Protein AF-A0AB37HL88-F1 (afdb_monomer)

Solvent-accessible surface area (backbone atoms only — not comparable to full-atom values): 4069 Å² total; per-residue (Å²): 129,68,66,65,59,58,53,51,53,55,50,57,70,48,38,36,44,39,61,53,48,11,64,77,67,70,43,97,42,36,64,63,44,50,48,35,42,76,70,65,66,39,71,58,48,51,80,38,83,86,46,91,82,44,55,54,44,28,53,51,91,59,82,57,72,83,84,107

Structure (mmCIF, N/CA/C/O backbone):
data_AF-A0AB37HL88-F1
#
_entry.id   AF-A0AB37HL88-F1
#
loop_
_atom_site.group_PDB
_atom_site.id
_atom_site.type_symbol
_atom_site.label_atom_id
_atom_site.label_alt_id
_atom_site.label_comp_id
_atom_site.label_asym_id
_atom_site.label_entity_id
_atom_site.label_seq_id
_atom_site.pdbx_PDB_ins_code
_atom_site.Cartn_x
_atom_site.Cartn_y
_atom_site.Cartn_z
_atom_site.occupancy
_atom_site.B_iso_or_equiv
_atom_site.auth_seq_id
_atom_site.auth_comp_id
_atom_site.auth_asym_id
_atom_site.auth_atom_id
_atom_site.pdbx_PDB_model_num
ATOM 1 N N . MET A 1 1 ? -4.996 3.721 29.180 1.00 58.31 1 MET A N 1
ATOM 2 C CA . MET A 1 1 ? -4.381 3.775 27.832 1.00 58.31 1 MET A CA 1
ATOM 3 C C . MET A 1 1 ? -5.471 4.189 26.855 1.00 58.31 1 MET A C 1
ATOM 5 O O . MET A 1 1 ? -6.550 3.624 26.932 1.00 58.31 1 MET A O 1
ATOM 9 N N . ASN A 1 2 ? -5.252 5.212 26.026 1.00 76.12 2 ASN A N 1
ATOM 10 C CA . ASN A 1 2 ? -6.275 5.708 25.098 1.00 76.12 2 ASN A CA 1
ATOM 11 C C . ASN A 1 2 ? -6.506 4.650 24.000 1.00 76.12 2 ASN A C 1
ATOM 13 O O . ASN A 1 2 ? -5.610 4.452 23.180 1.00 76.12 2 ASN A O 1
ATOM 17 N N . ASN A 1 3 ? -7.639 3.935 24.031 1.00 85.69 3 ASN A N 1
ATOM 18 C CA . ASN A 1 3 ? -7.911 2.747 23.200 1.00 85.69 3 ASN A CA 1
ATOM 19 C C . ASN A 1 3 ? -7.645 3.001 21.701 1.00 85.69 3 ASN A C 1
ATOM 21 O O . ASN A 1 3 ? -6.994 2.207 21.024 1.00 85.69 3 ASN A O 1
ATOM 25 N N . TYR A 1 4 ? -7.998 4.198 21.229 1.00 93.44 4 TYR A N 1
ATOM 26 C CA . TYR A 1 4 ? -7.776 4.627 19.849 1.00 93.44 4 TYR A CA 1
ATOM 27 C C . TYR A 1 4 ? -6.304 4.651 19.428 1.00 93.44 4 TYR A C 1
ATOM 29 O O . TYR A 1 4 ? -5.991 4.388 18.271 1.00 93.44 4 TYR A O 1
ATOM 37 N N . LYS A 1 5 ? -5.367 4.940 20.342 1.00 94.88 5 LYS A N 1
ATOM 38 C CA . LYS A 1 5 ? -3.935 4.942 20.009 1.00 94.88 5 LYS A CA 1
ATOM 39 C C . LYS A 1 5 ? -3.472 3.537 19.624 1.00 94.88 5 LYS A C 1
ATOM 41 O O . LYS A 1 5 ? -2.810 3.375 18.602 1.00 94.88 5 LYS A O 1
ATOM 46 N N . THR A 1 6 ? -3.858 2.538 20.415 1.00 95.50 6 THR A N 1
ATOM 47 C CA . THR A 1 6 ? -3.526 1.131 20.167 1.00 95.50 6 THR A CA 1
ATOM 48 C C . THR A 1 6 ? -4.158 0.640 18.866 1.00 95.50 6 THR A C 1
ATOM 50 O O . THR A 1 6 ? -3.495 -0.012 18.061 1.00 95.50 6 THR A O 1
ATOM 53 N N . GLU A 1 7 ? -5.420 0.991 18.615 1.00 96.12 7 GLU A N 1
ATOM 54 C CA . GLU A 1 7 ? -6.113 0.646 17.368 1.00 96.12 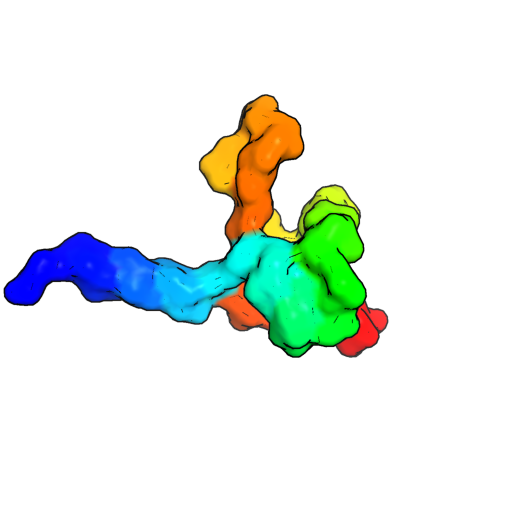7 GLU A CA 1
ATOM 55 C C . GLU A 1 7 ? -5.426 1.263 16.143 1.00 96.12 7 GLU A C 1
ATOM 57 O O . GLU A 1 7 ? -5.139 0.557 15.174 1.00 96.12 7 GLU A O 1
ATOM 62 N N . ILE A 1 8 ? -5.070 2.551 16.206 1.00 95.88 8 ILE A N 1
ATOM 63 C CA . ILE A 1 8 ? -4.340 3.241 15.132 1.00 95.88 8 ILE A CA 1
ATOM 64 C C . ILE A 1 8 ? -2.976 2.587 14.887 1.00 95.88 8 ILE A C 1
ATOM 66 O O . ILE A 1 8 ? -2.580 2.404 13.735 1.00 95.88 8 ILE A O 1
ATOM 70 N N . GLU A 1 9 ? -2.245 2.214 15.939 1.00 95.94 9 GLU A N 1
ATOM 71 C CA . GLU A 1 9 ? -0.968 1.504 15.807 1.00 95.94 9 GLU A CA 1
ATOM 72 C C . GLU A 1 9 ? -1.140 0.135 15.136 1.00 95.94 9 GLU A C 1
ATOM 74 O O . GLU A 1 9 ? -0.355 -0.219 14.253 1.00 95.9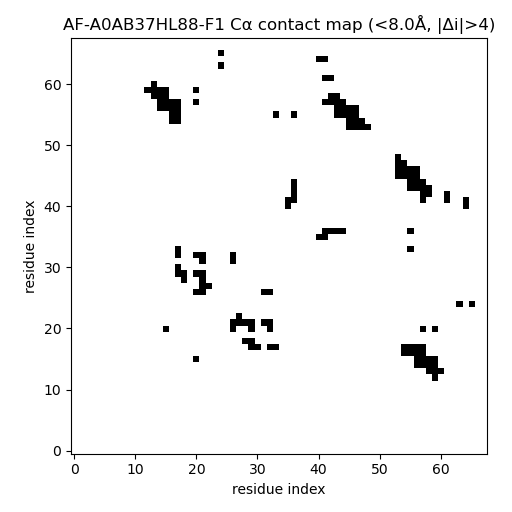4 9 GLU A O 1
ATOM 79 N N . ASN A 1 10 ? -2.191 -0.607 15.484 1.00 95.94 10 ASN A N 1
ATOM 80 C CA . ASN A 1 10 ? -2.501 -1.892 14.859 1.00 95.94 10 ASN A CA 1
ATOM 81 C C . ASN A 1 10 ? -2.855 -1.742 13.375 1.00 95.94 10 ASN A C 1
ATOM 83 O O . ASN A 1 10 ? -2.385 -2.532 12.556 1.00 95.94 10 ASN A O 1
ATOM 87 N N . VAL A 1 11 ? -3.626 -0.715 13.006 1.00 95.69 11 VAL A N 1
ATOM 88 C CA . VAL A 1 11 ? -3.925 -0.407 11.598 1.00 95.69 11 VAL A CA 1
ATOM 89 C C . VAL A 1 11 ? -2.644 -0.047 10.846 1.00 95.69 11 VAL A C 1
ATOM 91 O O . VAL A 1 11 ? -2.376 -0.624 9.795 1.00 95.69 11 VAL A O 1
ATOM 94 N N . ARG A 1 12 ? -1.798 0.831 11.404 1.00 95.12 12 ARG A N 1
ATOM 95 C CA . ARG A 1 12 ? -0.527 1.259 10.786 1.00 95.12 12 ARG A CA 1
ATOM 96 C C . ARG A 1 12 ? 0.437 0.109 10.499 1.00 95.12 12 ARG A C 1
ATOM 98 O O . ARG A 1 12 ? 1.214 0.213 9.557 1.00 95.12 12 ARG A O 1
ATOM 105 N N . LYS A 1 13 ? 0.393 -0.978 11.276 1.00 96.25 13 LYS A N 1
ATOM 106 C CA . LYS A 1 13 ? 1.187 -2.190 11.010 1.00 96.25 13 LYS A CA 1
ATOM 107 C C . LYS A 1 13 ? 0.666 -2.997 9.821 1.00 96.25 13 LYS A C 1
ATOM 109 O O . LYS A 1 13 ? 1.446 -3.700 9.201 1.00 96.25 13 LYS A O 1
ATOM 114 N N . LYS A 1 14 ? -0.623 -2.905 9.492 1.00 97.31 14 LYS A N 1
ATOM 115 C CA . LYS A 1 14 ? -1.265 -3.702 8.432 1.00 97.31 14 LYS A CA 1
ATOM 1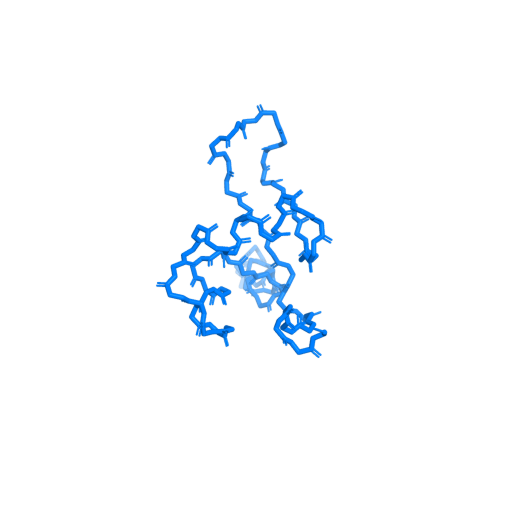16 C C . LYS A 1 14 ? -1.305 -3.001 7.080 1.00 97.31 14 LYS A C 1
ATOM 118 O O . LYS A 1 14 ? -1.526 -3.656 6.065 1.00 97.31 14 LYS A O 1
ATOM 123 N N . ILE A 1 15 ? -1.101 -1.686 7.057 1.00 97.62 15 ILE A N 1
ATOM 124 C CA . ILE A 1 15 ? -1.177 -0.877 5.841 1.00 97.62 15 ILE A CA 1
ATOM 125 C C . ILE A 1 15 ? 0.130 -0.144 5.555 1.00 97.62 15 ILE A C 1
ATOM 127 O O . ILE A 1 15 ? 0.994 0.021 6.417 1.00 97.62 15 ILE A O 1
ATOM 131 N N . MET A 1 16 ? 0.258 0.342 4.330 1.00 96.88 16 MET A N 1
ATOM 132 C CA . MET A 1 16 ? 1.329 1.230 3.922 1.00 96.88 16 MET A CA 1
ATOM 133 C C . MET A 1 16 ? 0.863 2.216 2.855 1.00 96.88 16 MET A C 1
ATOM 135 O O . MET A 1 16 ? -0.088 1.980 2.111 1.00 96.88 16 MET A O 1
ATOM 139 N N . SER A 1 17 ? 1.557 3.346 2.784 1.00 97.12 17 SER A N 1
ATOM 140 C CA . S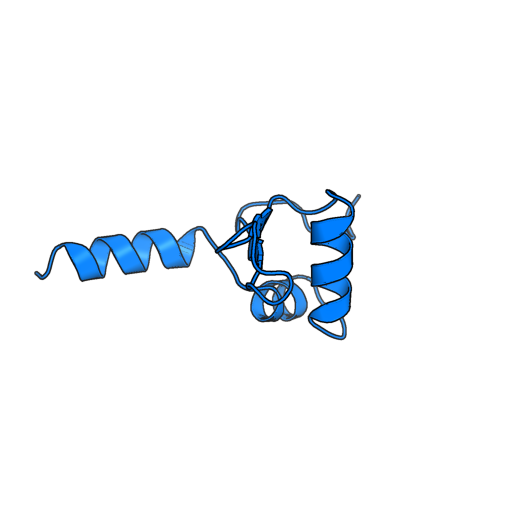ER A 1 17 ? 1.413 4.309 1.692 1.00 97.12 17 SER A CA 1
ATOM 141 C C . SER A 1 17 ? 2.199 3.870 0.452 1.00 97.12 17 SER A C 1
ATOM 143 O O . SER A 1 17 ? 3.152 3.097 0.539 1.00 97.12 17 SER A O 1
ATOM 145 N N . THR A 1 18 ? 1.883 4.459 -0.702 1.00 96.88 18 THR A N 1
ATOM 146 C CA . THR A 1 18 ? 2.655 4.279 -1.953 1.00 96.88 18 THR A CA 1
ATOM 147 C C . THR A 1 18 ? 4.138 4.641 -1.817 1.00 96.88 18 THR A C 1
ATOM 149 O O . THR A 1 18 ? 4.981 4.021 -2.457 1.00 96.88 18 THR A O 1
ATOM 152 N N . ASN A 1 19 ? 4.479 5.603 -0.951 1.00 97.06 19 ASN A N 1
ATOM 153 C CA . ASN A 1 19 ? 5.867 5.954 -0.639 1.00 97.06 19 ASN A CA 1
ATOM 154 C C . ASN A 1 19 ? 6.592 4.845 0.131 1.00 97.06 19 ASN A C 1
ATOM 156 O O . ASN A 1 19 ? 7.744 4.545 -0.168 1.00 97.06 19 ASN A O 1
ATOM 160 N N . GLN A 1 20 ? 5.940 4.272 1.146 1.00 96.88 20 GLN A N 1
ATOM 161 C CA . GLN A 1 20 ? 6.513 3.178 1.934 1.00 96.88 20 GLN A CA 1
ATOM 162 C C . GLN A 1 20 ? 6.684 1.932 1.070 1.00 96.88 20 GLN A C 1
ATOM 164 O O . GLN A 1 20 ? 7.783 1.396 1.009 1.00 96.88 20 GLN A O 1
ATOM 169 N N . ALA A 1 21 ? 5.652 1.565 0.310 1.00 96.94 21 ALA A N 1
ATOM 170 C CA . ALA A 1 21 ? 5.714 0.470 -0.649 1.00 96.94 21 ALA A CA 1
ATOM 171 C C . ALA A 1 21 ? 6.844 0.659 -1.676 1.00 96.94 21 ALA A C 1
ATOM 173 O O . ALA A 1 21 ? 7.578 -0.279 -1.960 1.00 96.94 21 ALA A O 1
ATOM 174 N N . ALA A 1 22 ? 7.049 1.879 -2.194 1.00 96.81 22 ALA A N 1
ATOM 175 C CA . ALA A 1 22 ? 8.146 2.144 -3.125 1.00 96.81 22 ALA A CA 1
ATOM 176 C C . ALA A 1 22 ? 9.522 1.889 -2.494 1.00 96.81 22 ALA A C 1
ATOM 178 O O . ALA A 1 22 ? 10.377 1.281 -3.132 1.00 96.81 22 ALA A O 1
ATOM 179 N N . LYS A 1 23 ? 9.721 2.295 -1.235 1.00 96.12 23 LYS A N 1
ATOM 180 C CA . LYS A 1 23 ? 10.964 2.030 -0.497 1.00 96.12 23 LYS A CA 1
ATOM 181 C C . LYS A 1 23 ? 11.153 0.538 -0.220 1.00 96.12 23 LYS A C 1
ATOM 183 O O . LYS A 1 23 ? 12.230 0.015 -0.471 1.00 96.12 23 LYS A O 1
ATOM 188 N N . GLU A 1 24 ? 10.113 -0.135 0.266 1.00 95.25 24 GLU A N 1
ATOM 189 C CA . GLU A 1 24 ? 10.169 -1.544 0.679 1.00 95.25 24 GLU A CA 1
ATOM 190 C C . GLU A 1 24 ? 10.317 -2.505 -0.510 1.00 95.25 24 GLU A C 1
ATOM 192 O O . GLU A 1 24 ? 11.041 -3.490 -0.420 1.00 95.25 24 GLU A O 1
ATOM 197 N N . TRP A 1 25 ? 9.699 -2.198 -1.653 1.00 95.31 25 TRP A N 1
ATOM 198 C CA . TRP A 1 25 ? 9.768 -3.014 -2.874 1.00 95.31 25 TRP A CA 1
ATOM 199 C C . TRP A 1 25 ? 10.838 -2.545 -3.880 1.00 95.31 25 TRP A C 1
ATOM 201 O O . TRP A 1 25 ? 10.958 -3.082 -4.991 1.00 95.31 25 TRP A O 1
ATOM 211 N N . GLY A 1 26 ? 11.606 -1.507 -3.533 1.00 95.06 26 GLY A N 1
ATOM 212 C CA . GLY A 1 26 ? 12.687 -0.961 -4.357 1.00 95.06 26 GLY A CA 1
ATOM 213 C C . GLY A 1 26 ? 12.226 -0.307 -5.666 1.00 95.06 26 GLY A C 1
ATOM 214 O O . GLY A 1 26 ? 12.880 -0.463 -6.698 1.00 95.06 26 GLY A O 1
ATOM 215 N N . TYR A 1 27 ? 11.072 0.361 -5.689 1.00 94.81 27 TYR A N 1
ATOM 216 C CA . TYR A 1 27 ? 10.669 1.205 -6.821 1.00 94.81 27 TYR A CA 1
ATOM 217 C C . TYR A 1 27 ? 11.320 2.585 -6.719 1.00 94.81 27 TYR A C 1
ATOM 219 O O . TYR A 1 27 ? 11.392 3.170 -5.642 1.00 94.81 27 TYR A O 1
ATOM 227 N N . ALA A 1 28 ? 11.730 3.142 -7.862 1.00 91.94 28 ALA A N 1
ATOM 228 C CA . ALA A 1 28 ? 12.390 4.448 -7.923 1.00 91.94 28 ALA A CA 1
ATOM 229 C C . ALA A 1 28 ? 11.515 5.597 -7.388 1.00 91.94 28 ALA A C 1
ATOM 231 O O . ALA A 1 28 ? 12.025 6.578 -6.855 1.00 91.94 28 ALA A O 1
ATOM 232 N N . ASN A 1 29 ? 10.190 5.490 -7.531 1.00 94.25 29 ASN A N 1
ATOM 233 C CA . ASN A 1 29 ? 9.243 6.484 -7.043 1.00 94.25 29 ASN A CA 1
ATOM 234 C C . ASN A 1 29 ? 7.874 5.865 -6.719 1.00 94.25 29 ASN A C 1
ATOM 236 O O . ASN A 1 29 ? 7.527 4.764 -7.152 1.00 94.25 29 ASN A O 1
ATOM 240 N N . LYS A 1 30 ? 7.067 6.628 -5.977 1.00 95.94 30 LYS A N 1
ATOM 241 C CA . LYS A 1 30 ? 5.695 6.267 -5.595 1.00 95.94 30 LYS A CA 1
ATOM 242 C C . LYS A 1 30 ? 4.733 6.157 -6.778 1.00 95.94 30 LYS A C 1
ATOM 244 O O . LYS A 1 30 ? 3.719 5.474 -6.668 1.00 95.94 30 LYS A O 1
ATOM 249 N N . ASP A 1 31 ? 5.017 6.831 -7.892 1.00 95.44 31 ASP A N 1
ATOM 250 C CA . ASP A 1 31 ? 4.111 6.874 -9.043 1.00 95.44 31 ASP A CA 1
ATOM 251 C C . ASP A 1 31 ? 4.089 5.541 -9.796 1.00 95.44 31 ASP A C 1
ATOM 253 O O . ASP A 1 31 ? 3.032 5.128 -10.273 1.00 95.44 31 ASP A O 1
ATOM 257 N N . SER A 1 32 ? 5.208 4.810 -9.779 1.00 95.62 32 SER A N 1
ATOM 258 C CA . SER A 1 32 ? 5.277 3.416 -10.233 1.00 95.62 32 SER A CA 1
ATOM 259 C C . SER A 1 32 ? 4.313 2.530 -9.437 1.00 95.62 32 SER A C 1
ATOM 261 O O . SER A 1 32 ? 3.505 1.807 -10.014 1.00 95.62 32 SER A O 1
ATOM 263 N N . VAL A 1 33 ? 4.316 2.663 -8.105 1.00 96.56 33 VAL A N 1
ATOM 264 C CA . VAL A 1 33 ? 3.402 1.920 -7.222 1.00 96.56 33 VAL A CA 1
ATOM 265 C C . VAL A 1 33 ? 1.948 2.338 -7.446 1.00 96.56 33 VAL A C 1
ATOM 267 O O . VAL A 1 33 ? 1.080 1.480 -7.572 1.00 96.56 33 VAL A O 1
ATOM 270 N N . LYS A 1 34 ? 1.665 3.642 -7.582 1.00 96.06 34 LYS A N 1
ATOM 271 C CA . LYS A 1 34 ? 0.313 4.131 -7.915 1.00 96.06 34 LYS A CA 1
ATOM 272 C C . LYS A 1 34 ? -0.210 3.537 -9.222 1.00 96.06 34 LYS A C 1
ATOM 274 O O . LYS A 1 34 ? -1.407 3.281 -9.326 1.00 96.06 34 LYS A O 1
ATOM 279 N N . ARG A 1 35 ? 0.650 3.350 -10.231 1.00 95.50 35 ARG A N 1
ATOM 280 C CA . ARG A 1 35 ? 0.259 2.705 -11.491 1.00 95.50 35 ARG A CA 1
ATOM 281 C C . ARG A 1 35 ? -0.162 1.256 -11.253 1.00 95.50 35 ARG A C 1
ATOM 283 O O . ARG A 1 35 ? -1.234 0.875 -11.701 1.00 95.50 35 ARG A O 1
ATOM 290 N N . LEU A 1 36 ? 0.605 0.505 -10.465 1.00 95.81 36 LEU A N 1
ATOM 291 C CA . LEU A 1 36 ? 0.282 -0.882 -10.109 1.00 95.81 36 LEU A CA 1
ATOM 292 C C . LEU A 1 36 ? -1.018 -1.010 -9.302 1.00 95.81 36 LEU A C 1
ATOM 294 O O . LEU A 1 36 ? -1.782 -1.941 -9.543 1.00 95.81 36 LEU A O 1
ATOM 298 N N . CYS A 1 37 ? -1.298 -0.065 -8.396 1.00 96.25 37 CYS A N 1
ATOM 299 C CA . CYS A 1 37 ? -2.590 0.016 -7.706 1.00 96.25 37 CYS A CA 1
ATOM 300 C C . CYS A 1 37 ? -3.750 0.171 -8.702 1.00 96.25 37 CYS A C 1
ATOM 302 O O . CYS A 1 37 ? -4.717 -0.578 -8.633 1.00 96.25 37 CYS A O 1
ATOM 304 N N . ARG A 1 38 ? -3.634 1.100 -9.667 1.00 94.62 38 ARG A N 1
ATOM 305 C CA . ARG A 1 38 ? -4.656 1.310 -10.714 1.00 94.62 38 ARG A CA 1
ATOM 306 C C . ARG A 1 38 ? -4.832 0.093 -11.622 1.00 94.62 38 ARG A C 1
ATOM 308 O O . ARG A 1 38 ? -5.942 -0.188 -12.046 1.00 94.62 38 ARG A O 1
ATOM 315 N N . GLU A 1 39 ? -3.742 -0.610 -11.921 1.00 94.62 39 GLU A N 1
ATOM 316 C CA . GLU A 1 39 ? -3.739 -1.832 -12.736 1.00 94.62 39 GLU A CA 1
ATOM 317 C C . GLU A 1 39 ? -4.262 -3.069 -11.974 1.00 94.62 39 GLU A C 1
ATOM 319 O O . GLU A 1 39 ? -4.296 -4.156 -12.544 1.00 94.62 39 GLU A O 1
ATOM 324 N N . GLY A 1 40 ? -4.626 -2.948 -10.688 1.00 94.25 40 GLY A N 1
ATOM 325 C CA . GLY A 1 40 ? -5.101 -4.073 -9.872 1.00 94.25 40 GLY A CA 1
ATOM 326 C C . GLY A 1 40 ? -4.017 -5.098 -9.512 1.00 94.25 40 GLY A C 1
ATOM 327 O O . GLY A 1 40 ? -4.323 -6.191 -9.046 1.00 94.25 40 GLY A O 1
ATOM 328 N N . LYS A 1 41 ? -2.736 -4.760 -9.708 1.00 95.38 41 LYS A N 1
ATOM 329 C CA . LYS A 1 41 ? -1.590 -5.647 -9.423 1.00 95.38 41 LYS A CA 1
ATOM 330 C C . LYS A 1 41 ? -1.160 -5.636 -7.956 1.00 95.38 41 LYS A C 1
ATOM 332 O O . LYS A 1 41 ? -0.355 -6.467 -7.546 1.00 95.38 41 LYS A O 1
ATOM 337 N N . VAL A 1 42 ? -1.675 -4.679 -7.189 1.00 96.38 42 VAL A N 1
ATOM 338 C CA . VAL A 1 42 ? -1.398 -4.469 -5.768 1.00 96.38 42 VAL A CA 1
ATOM 339 C C . VAL A 1 42 ? -2.722 -4.474 -5.016 1.00 96.38 42 VAL A C 1
ATOM 341 O O . VAL A 1 42 ? -3.626 -3.710 -5.358 1.00 96.38 42 VAL A O 1
ATOM 344 N N . ALA A 1 43 ? -2.813 -5.273 -3.954 1.00 96.69 43 ALA A N 1
ATOM 345 C CA . ALA A 1 43 ? -3.933 -5.249 -3.024 1.00 96.69 43 ALA A CA 1
ATOM 346 C C . ALA A 1 43 ? -3.960 -3.892 -2.303 1.00 96.69 43 ALA A C 1
ATOM 348 O O . ALA A 1 43 ? -3.164 -3.616 -1.398 1.00 96.69 43 ALA A O 1
ATOM 349 N N . SER A 1 44 ? -4.831 -3.004 -2.772 1.00 97.12 44 SER A N 1
ATOM 350 C CA . SER A 1 44 ? -4.936 -1.623 -2.312 1.00 97.12 44 SER A CA 1
ATOM 351 C C . SER A 1 44 ? -6.336 -1.073 -2.545 1.00 97.12 44 SER A C 1
ATOM 353 O O . SER A 1 44 ? -7.092 -1.610 -3.349 1.00 97.12 44 SER A O 1
ATOM 355 N N . PHE A 1 45 ? -6.653 0.012 -1.851 1.00 96.38 45 PHE A N 1
ATOM 356 C CA . PHE A 1 45 ? -7.880 0.784 -2.026 1.00 96.38 45 PHE A CA 1
ATOM 357 C C . PHE A 1 45 ? -7.561 2.278 -1.924 1.00 96.38 45 PHE A C 1
ATOM 359 O O . PHE A 1 45 ? -6.510 2.663 -1.399 1.00 96.38 45 PHE A O 1
ATOM 366 N N . LYS A 1 46 ? -8.439 3.135 -2.445 1.00 96.12 46 LYS A N 1
ATOM 367 C CA . LYS A 1 46 ? -8.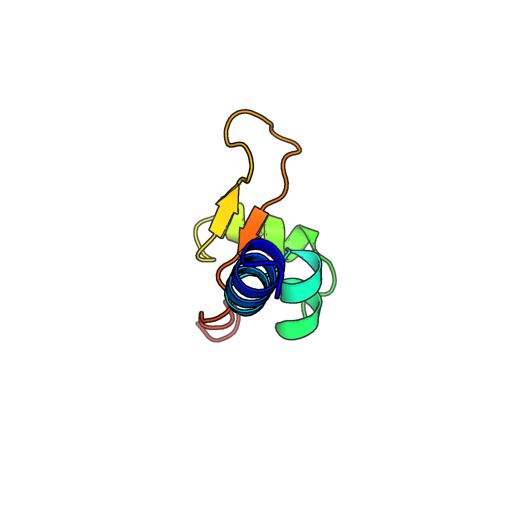340 4.582 -2.223 1.00 96.12 46 LYS A CA 1
ATOM 368 C C . LYS A 1 46 ? -8.999 4.951 -0.904 1.00 96.12 46 LYS A C 1
ATOM 370 O O . LYS A 1 46 ? -10.052 4.418 -0.582 1.00 96.12 46 LYS A O 1
ATOM 375 N N . LEU A 1 47 ? -8.410 5.899 -0.176 1.00 95.06 47 LEU A N 1
ATOM 376 C CA . LEU A 1 47 ? -9.022 6.410 1.053 1.00 95.06 47 LEU A CA 1
ATOM 377 C C . LEU A 1 47 ? -10.384 7.083 0.786 1.00 95.06 47 LEU A C 1
ATOM 379 O O . LEU A 1 47 ? -11.272 7.021 1.626 1.00 95.06 47 LEU A O 1
ATOM 383 N N . ASP A 1 48 ? -10.527 7.681 -0.395 1.00 95.81 48 ASP A N 1
ATOM 384 C CA . ASP A 1 48 ? -11.767 8.206 -0.964 1.00 95.81 48 ASP A CA 1
ATOM 385 C C . ASP A 1 48 ? -11.799 7.822 -2.450 1.00 95.81 48 ASP A C 1
ATOM 387 O O . ASP A 1 48 ? -10.924 8.218 -3.224 1.00 95.81 48 ASP A O 1
ATOM 391 N N . GLU A 1 49 ? -12.766 6.997 -2.846 1.00 93.44 49 GLU A N 1
ATOM 392 C CA . GLU A 1 49 ? -12.872 6.490 -4.217 1.00 93.44 49 GLU A CA 1
ATOM 393 C C 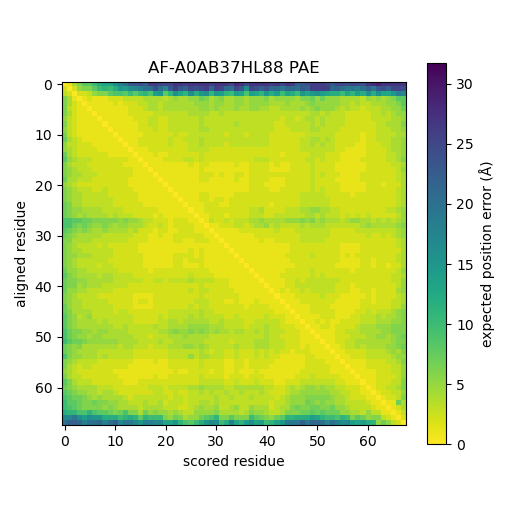. GLU A 1 49 ? -13.296 7.563 -5.225 1.00 93.44 49 GLU A C 1
ATOM 395 O O . GLU A 1 49 ? -12.918 7.475 -6.397 1.00 93.44 49 GLU A O 1
ATOM 400 N N . GLN A 1 50 ? -14.028 8.585 -4.773 1.00 95.88 50 GLN A N 1
ATOM 401 C CA . GLN A 1 50 ? -14.569 9.639 -5.632 1.00 95.88 50 GLN A CA 1
ATOM 402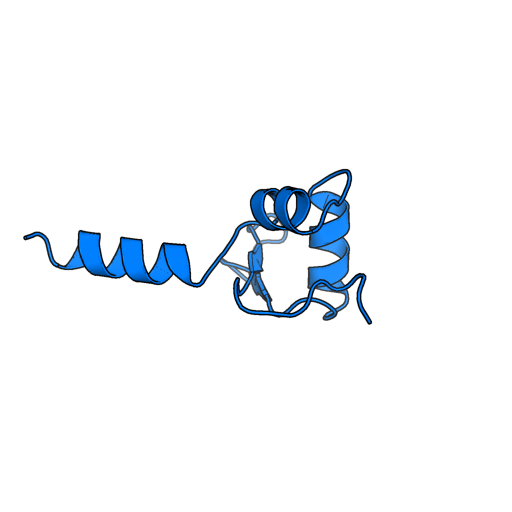 C C . GLN A 1 50 ? -13.526 10.722 -5.928 1.00 95.88 50 GLN A C 1
ATOM 404 O O . GLN A 1 50 ? -13.581 11.364 -6.977 1.00 95.88 50 GLN A O 1
ATOM 409 N N . ASP A 1 51 ? -12.530 10.888 -5.053 1.00 94.25 51 ASP A N 1
ATOM 410 C CA . ASP A 1 51 ? -11.444 11.843 -5.252 1.00 94.25 51 ASP A CA 1
ATOM 411 C C . ASP A 1 51 ? -10.288 11.231 -6.092 1.00 94.25 51 ASP A C 1
ATOM 413 O O . ASP A 1 51 ? -9.627 10.255 -5.696 1.00 94.25 51 ASP A O 1
ATOM 417 N N . PRO A 1 52 ? -9.977 11.788 -7.283 1.00 89.00 52 PRO A N 1
ATOM 418 C CA . PRO A 1 52 ? -8.873 11.320 -8.122 1.00 89.00 52 PRO A CA 1
ATOM 419 C C . PRO A 1 52 ? -7.491 11.497 -7.472 1.00 89.00 52 PRO A C 1
ATOM 421 O O . PRO A 1 52 ? -6.564 10.755 -7.816 1.00 89.00 52 PRO A O 1
ATOM 424 N N . THR A 1 53 ? -7.353 12.441 -6.541 1.00 91.38 53 THR A N 1
ATOM 425 C CA . THR A 1 53 ? -6.105 12.776 -5.841 1.00 91.38 53 THR A CA 1
ATOM 426 C C . THR A 1 53 ? -5.921 12.020 -4.526 1.00 91.38 53 THR A C 1
ATOM 428 O O . THR A 1 53 ? -4.800 11.979 -4.004 1.00 91.38 53 THR A O 1
ATOM 431 N N . SER A 1 54 ? -6.980 11.359 -4.051 1.00 93.94 54 SER A N 1
ATOM 432 C CA . SER A 1 54 ? -6.989 10.597 -2.808 1.00 93.94 54 SER A CA 1
ATOM 433 C C . SER A 1 54 ? -5.867 9.553 -2.759 1.00 93.94 54 SER A C 1
ATOM 435 O O . SER A 1 54 ? -5.575 8.882 -3.763 1.00 93.94 54 SER A O 1
ATOM 437 N N . PRO A 1 55 ? -5.186 9.405 -1.610 1.00 95.19 55 PRO A N 1
ATOM 438 C CA . PRO A 1 55 ? -4.096 8.458 -1.476 1.00 95.19 55 PRO A CA 1
ATOM 439 C C . PRO A 1 55 ? -4.584 7.010 -1.566 1.00 95.19 55 PRO A C 1
ATOM 441 O O . PRO A 1 55 ? -5.646 6.644 -1.065 1.00 95.19 55 PRO A O 1
ATOM 444 N N . TYR A 1 56 ? -3.730 6.160 -2.134 1.00 97.25 56 TYR A N 1
ATOM 445 C CA . TYR A 1 56 ? -3.874 4.716 -2.000 1.00 97.25 56 TYR A CA 1
ATOM 446 C C . TYR A 1 56 ? -3.374 4.252 -0.635 1.00 97.25 56 TYR A C 1
ATOM 448 O O . TYR A 1 56 ? -2.266 4.610 -0.213 1.00 97.25 56 TYR A O 1
ATOM 456 N N . ILE A 1 57 ? -4.173 3.395 -0.011 1.00 97.75 57 ILE A N 1
ATOM 457 C CA . ILE A 1 57 ? -3.815 2.576 1.135 1.00 97.75 57 ILE A CA 1
ATOM 458 C C . ILE A 1 57 ? -3.547 1.163 0.624 1.00 97.75 57 ILE A C 1
ATOM 460 O O . ILE A 1 57 ? -4.378 0.557 -0.050 1.00 97.75 57 ILE A O 1
ATOM 464 N N . ILE A 1 58 ? -2.358 0.650 0.912 1.00 97.81 58 ILE A N 1
ATOM 465 C CA . ILE A 1 58 ? -1.876 -0.639 0.421 1.00 97.81 58 ILE A CA 1
ATOM 466 C C . ILE A 1 58 ? -1.816 -1.609 1.599 1.00 97.81 58 ILE A C 1
ATOM 468 O O . ILE A 1 58 ? -1.338 -1.228 2.666 1.00 97.81 58 ILE A O 1
ATOM 472 N N . LEU A 1 59 ? -2.262 -2.854 1.425 1.00 97.25 59 LEU A N 1
ATOM 473 C CA . LEU A 1 59 ? -2.061 -3.893 2.441 1.00 97.25 59 LEU A CA 1
ATOM 474 C C . LEU A 1 59 ? -0.570 -4.229 2.543 1.00 97.25 59 LEU A C 1
ATOM 476 O O . LEU A 1 59 ? 0.079 -4.473 1.532 1.00 97.25 59 LEU A O 1
ATOM 480 N N . ARG A 1 60 ? 0.001 -4.233 3.745 1.00 95.94 60 ARG A N 1
ATOM 481 C CA . ARG A 1 60 ? 1.437 -4.490 3.918 1.00 95.94 60 ARG A CA 1
ATOM 482 C C . ARG A 1 60 ? 1.798 -5.949 3.625 1.00 95.94 60 ARG A C 1
ATOM 484 O O . ARG A 1 60 ? 2.797 -6.207 2.965 1.00 95.94 60 ARG A O 1
ATOM 491 N N . GLU A 1 61 ? 0.982 -6.889 4.094 1.00 93.56 61 GLU A N 1
ATOM 492 C CA . GLU A 1 61 ? 1.208 -8.332 3.944 1.00 93.56 61 GLU A CA 1
ATOM 493 C C . GLU A 1 61 ? 0.743 -8.825 2.566 1.00 93.56 61 GLU A C 1
ATOM 495 O O . GLU A 1 61 ? -0.293 -9.471 2.422 1.00 93.56 61 GLU A O 1
ATOM 500 N N . GLN A 1 62 ? 1.506 -8.483 1.527 1.00 94.50 62 GLN A N 1
ATOM 501 C CA . GLN A 1 62 ? 1.311 -9.001 0.174 1.00 94.50 62 GLN A CA 1
ATOM 502 C C . GLN A 1 62 ? 2.655 -9.203 -0.544 1.00 94.50 62 GLN A C 1
ATOM 504 O O . GLN A 1 62 ? 3.630 -8.528 -0.198 1.00 94.50 62 GLN A O 1
ATOM 509 N N . PRO A 1 63 ? 2.726 -10.090 -1.555 1.00 91.81 63 PRO A N 1
ATOM 510 C CA . PRO A 1 63 ? 3.936 -10.267 -2.352 1.00 91.81 63 PRO A CA 1
ATOM 511 C C . PRO A 1 63 ? 4.352 -8.966 -3.041 1.00 91.81 63 PRO A C 1
ATOM 513 O O . PRO A 1 63 ? 3.499 -8.191 -3.484 1.00 91.81 63 PRO A O 1
ATOM 516 N N . ASN A 1 64 ? 5.659 -8.752 -3.191 1.00 90.44 64 ASN A N 1
ATOM 517 C CA . ASN A 1 64 ? 6.154 -7.677 -4.038 1.00 90.44 64 ASN A CA 1
ATOM 518 C C . ASN A 1 64 ? 5.701 -7.947 -5.486 1.00 90.44 64 ASN A C 1
ATOM 520 O O . ASN A 1 64 ? 5.955 -9.035 -6.004 1.00 90.44 64 ASN A O 1
ATOM 524 N N . PRO A 1 65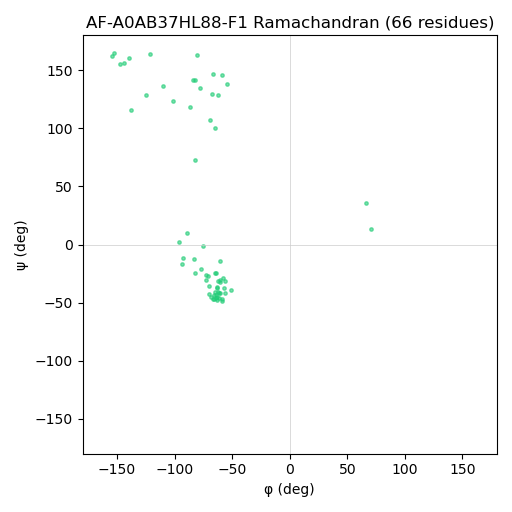 ? 5.070 -6.981 -6.178 1.00 90.12 65 PRO A N 1
ATOM 525 C CA . PRO A 1 65 ? 4.637 -7.179 -7.560 1.00 90.12 65 PRO A CA 1
ATOM 526 C C . PRO A 1 65 ? 5.766 -7.486 -8.554 1.00 90.12 65 PRO A C 1
ATOM 528 O O . PRO A 1 65 ? 5.467 -7.882 -9.674 1.00 90.12 65 PRO A O 1
ATOM 531 N N . LYS A 1 6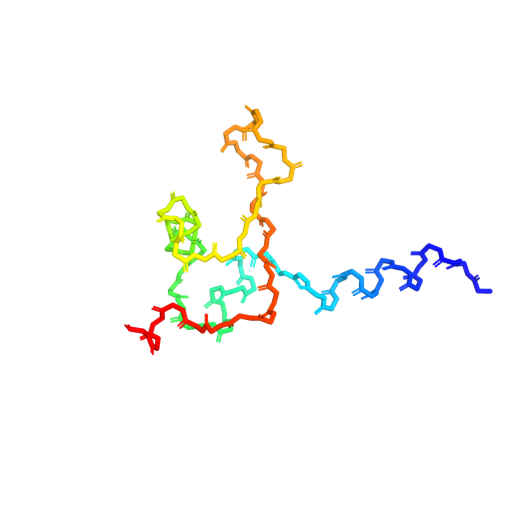6 ? 7.038 -7.273 -8.181 1.00 82.94 66 LYS A N 1
ATOM 532 C CA . LYS A 1 66 ? 8.205 -7.655 -8.994 1.00 82.94 66 LYS A CA 1
ATOM 533 C C . LYS A 1 66 ? 8.535 -9.146 -8.947 1.00 82.94 66 LYS A C 1
ATOM 535 O O . LYS A 1 66 ? 9.223 -9.615 -9.843 1.00 82.94 66 LYS A O 1
ATOM 540 N N . ASP A 1 67 ? 8.080 -9.856 -7.918 1.00 77.50 67 ASP A N 1
ATOM 541 C CA . ASP A 1 67 ? 8.405 -11.271 -7.701 1.00 77.50 67 ASP A CA 1
ATOM 542 C C . ASP A 1 67 ? 7.396 -12.209 -8.400 1.00 77.50 67 ASP A C 1
ATOM 544 O O . ASP A 1 67 ? 7.381 -13.411 -8.137 1.00 77.50 67 ASP A O 1
ATOM 548 N N . LYS A 1 68 ? 6.518 -11.659 -9.253 1.00 57.66 68 LYS A N 1
ATOM 549 C CA . LYS A 1 68 ? 5.500 -12.383 -10.025 1.00 57.66 68 LYS A CA 1
ATOM 550 C C . LYS A 1 68 ? 5.820 -12.411 -11.512 1.00 57.66 68 LYS A C 1
ATOM 552 O O . LYS A 1 68 ? 6.343 -11.394 -12.017 1.00 57.66 68 LYS A O 1
#

Foldseek 3Di:
DPVVVVVVVVVVVFKDFLQVLCVVLVNPDSVVVVVCVVVVLFQWDFPDPVDPPTTIIGGPPDDRSVVD

Organism: NCBI:txid46224

Secondary structure (DSSP, 8-state):
--HHHHHHHHHHHHEEEHHHHHHHTT-SSHHHHHHHHHTT-S-EEESSSS-TTPPEEEESSS--GGG-

Mean predicted aligned error: 3.57 Å

Nearest PDB structures (foldseek):
  6msk-assembly1_V  TM=4.565E-01  e=9.988E-01  Homo sapiens
  1wq2-assembly1_B  TM=4.331E-01  e=1.844E+00  Nitratidesulfovibrio vulgaris
  2hzt-assembly2_D  TM=4.750E-01  e=3.645E+00  Bacillus subtilis
  4d5l-assembly1_Z  TM=4.096E-01  e=5.873E+00  Oryctolagus cuniculus
  7w3h-assembly1_V  TM=4.579E-01  e=8.839E+00  Homo sapiens

Sequence (68 aa):
MNNYKTEIENVRKKIMSTNQAAKEWGYANKDSVKRLCREGKVASFKLDEQDPTSPYIILREQPNPKDK

pLDDT: mean 93.36, std 7.35, range [57.66, 97.81]

Radius of gyration: 12.99 Å; Cα contacts (8 Å, |Δi|>4): 76; chains: 1; bounding box: 27×25×41 Å